Protein AF-A0A8J4Y2T7-F1 (afdb_monomer_lite)

pLDDT: mean 73.1, std 23.31, range [31.48, 98.38]

Sequence (147 aa):
MAGALGRVCGNPSTLILRTAFRNFSVTTARHQENAAAAAATGIDGKKFPLILDEKFDDCSSVVVPREAWIETLDTSAASPQVGLMHLHPQVFGAFPRLDIIHDNVVWQRKMCMVNTAHTKSRAEVRGGGRKPWPQKGMGRSRHGSIR

Radius of gyration: 35.75 Å; chains: 1; bounding box: 67×45×102 Å

Foldseek 3Di:
DDDDDDDDDDDPDDDDDDDDPDDPPPDDDPPDDDDDPPPPPDDPPPQDADEDDDDDPPDDPVFFFDKDFDADPDPPPPDRGRHMYTHDCCPVVPDDDPVVVVVVVVVVVVVPDDDPDDDDDPVNDPDFCDAPDDQDDPPDDGDSTPD

Structure (mmCIF, N/CA/C/O backbone):
data_AF-A0A8J4Y2T7-F1
#
_entry.id   AF-A0A8J4Y2T7-F1
#
loop_
_atom_site.group_PDB
_atom_site.id
_atom_site.type_symbol
_atom_site.label_atom_id
_atom_site.label_alt_id
_atom_site.label_comp_id
_atom_site.label_asym_id
_atom_site.label_entity_id
_atom_site.label_seq_id
_atom_site.pdbx_PDB_ins_code
_atom_site.Cartn_x
_atom_site.Cartn_y
_atom_site.Cartn_z
_atom_site.occupancy
_atom_site.B_iso_or_equiv
_atom_site.auth_seq_id
_atom_site.auth_comp_id
_atom_site.auth_asym_id
_atom_site.auth_atom_id
_atom_site.pdbx_PDB_model_num
ATOM 1 N N . MET A 1 1 ? -11.911 12.773 -52.446 1.00 40.25 1 MET A N 1
ATOM 2 C CA . MET A 1 1 ? -11.035 11.696 -51.940 1.00 40.25 1 MET A CA 1
ATOM 3 C C . MET A 1 1 ? -10.309 12.197 -50.704 1.00 40.25 1 MET A C 1
ATOM 5 O O . MET A 1 1 ? -9.948 13.365 -50.672 1.00 40.25 1 MET A O 1
ATOM 9 N N . ALA A 1 2 ? -10.195 11.333 -49.693 1.00 42.94 2 ALA A N 1
ATOM 10 C CA . ALA A 1 2 ? -9.488 11.528 -48.423 1.00 42.94 2 ALA A CA 1
ATOM 11 C C . ALA A 1 2 ? -8.032 12.023 -48.618 1.00 42.94 2 ALA A C 1
ATOM 13 O O . ALA A 1 2 ? -7.467 11.818 -49.682 1.00 42.94 2 ALA A O 1
ATOM 14 N N . GLY A 1 3 ? -7.348 12.648 -47.661 1.00 36.84 3 GLY A N 1
ATOM 15 C CA . GLY A 1 3 ? -7.605 12.744 -46.233 1.00 36.84 3 GLY A CA 1
ATOM 16 C C . GLY A 1 3 ? -6.684 13.768 -45.559 1.00 36.84 3 GLY A C 1
ATOM 17 O O . GLY A 1 3 ? -5.682 14.213 -46.112 1.00 36.84 3 GLY A O 1
ATOM 18 N N . ALA A 1 4 ? -7.103 14.148 -44.356 1.00 45.56 4 ALA A N 1
ATOM 19 C CA . ALA A 1 4 ? -6.458 15.070 -43.437 1.00 45.56 4 ALA A CA 1
ATOM 20 C C . ALA A 1 4 ? -5.195 14.478 -42.797 1.00 45.56 4 ALA A C 1
ATOM 22 O O . ALA A 1 4 ? -5.159 13.274 -42.587 1.00 45.56 4 ALA A O 1
ATOM 23 N N . LEU A 1 5 ? -4.252 15.333 -42.378 1.00 45.97 5 LEU A N 1
ATOM 24 C CA . LEU A 1 5 ? -3.536 15.250 -41.095 1.00 45.97 5 LEU A CA 1
ATOM 25 C C . LEU A 1 5 ? -2.706 16.531 -40.887 1.00 45.97 5 LEU A C 1
ATOM 27 O O . LEU A 1 5 ? -1.705 16.764 -41.552 1.00 45.97 5 LEU A O 1
ATOM 31 N N . GLY A 1 6 ? -3.127 17.349 -39.927 1.00 41.66 6 GLY A N 1
ATOM 32 C CA . GLY A 1 6 ? -2.393 18.519 -39.451 1.00 41.66 6 GLY A CA 1
ATOM 33 C C . GLY A 1 6 ? -2.921 18.921 -38.081 1.00 41.66 6 GLY A C 1
ATOM 34 O O . GLY A 1 6 ? -3.595 19.937 -37.948 1.00 41.66 6 GLY A O 1
ATOM 35 N N . ARG A 1 7 ? -2.708 18.076 -37.062 1.00 45.97 7 ARG A N 1
ATOM 36 C CA . ARG A 1 7 ? -3.032 18.431 -35.673 1.00 45.97 7 ARG A CA 1
ATOM 37 C C . ARG A 1 7 ? -1.844 19.146 -35.047 1.00 45.97 7 ARG A C 1
ATOM 39 O O . ARG A 1 7 ? -0.855 18.531 -34.669 1.00 45.97 7 ARG A O 1
ATOM 46 N N . VAL A 1 8 ? -2.004 20.459 -34.960 1.00 52.53 8 VAL A N 1
ATOM 47 C CA . VAL A 1 8 ? -1.272 21.365 -34.082 1.00 52.53 8 VAL A CA 1
ATOM 48 C C . VAL A 1 8 ? -1.491 20.931 -32.633 1.00 52.53 8 VAL A C 1
ATOM 50 O O . VAL A 1 8 ? -2.621 20.693 -32.204 1.00 52.53 8 VAL A O 1
ATOM 53 N N . CYS A 1 9 ? -0.397 20.824 -31.887 1.00 42.62 9 CYS A N 1
ATOM 54 C CA . CYS A 1 9 ? -0.381 20.601 -30.450 1.00 42.62 9 CYS A CA 1
ATOM 55 C C . CYS A 1 9 ? -0.960 21.837 -29.741 1.00 42.62 9 CYS A C 1
ATOM 57 O O . CYS A 1 9 ? -0.243 22.794 -29.466 1.00 42.62 9 CYS A O 1
ATOM 59 N N . GLY A 1 10 ? -2.265 21.836 -29.478 1.00 39.28 10 GLY A N 1
ATOM 60 C CA . GLY A 1 10 ? -2.911 22.790 -28.582 1.00 39.28 10 GLY A CA 1
ATOM 61 C C . GLY A 1 10 ? -2.926 22.218 -27.172 1.00 39.28 10 GLY A C 1
ATOM 62 O O . GLY A 1 10 ? -3.538 21.182 -26.937 1.00 39.28 10 GLY A O 1
ATOM 63 N N . ASN A 1 11 ? -2.238 22.877 -26.248 1.00 55.72 11 ASN A N 1
ATOM 64 C CA . ASN A 1 11 ? -2.332 22.621 -24.818 1.00 55.72 11 ASN A CA 1
ATOM 65 C C . ASN A 1 11 ? -3.605 23.316 -24.295 1.00 55.72 11 ASN A C 1
ATOM 67 O O . ASN A 1 11 ? -3.631 24.546 -24.301 1.00 55.72 11 ASN A O 1
ATOM 71 N N . PRO A 1 12 ? -4.662 22.611 -23.848 1.00 45.94 12 PRO A N 1
ATOM 72 C CA . PRO A 1 12 ? -5.821 23.248 -23.238 1.00 45.94 12 PRO A CA 1
ATOM 73 C C . PRO A 1 12 ? -5.573 23.406 -21.734 1.00 45.94 12 PRO A C 1
ATOM 75 O O . PRO A 1 12 ? -6.330 22.925 -20.897 1.00 45.94 12 PRO A O 1
ATOM 78 N N . SER A 1 13 ? -4.473 24.065 -21.385 1.00 51.19 13 SER A N 1
ATOM 79 C CA . SER A 1 13 ? -4.301 24.620 -20.050 1.00 51.19 13 SER A CA 1
ATOM 80 C C . SER A 1 13 ? -4.924 26.011 -20.077 1.00 51.19 13 SER A C 1
ATOM 82 O O . SER A 1 13 ? -4.542 26.813 -20.920 1.00 51.19 13 SER A O 1
ATOM 84 N N . THR A 1 14 ? -5.844 26.286 -19.148 1.00 53.53 14 THR A N 1
ATOM 85 C CA . THR A 1 14 ? -6.566 27.558 -18.905 1.00 53.53 14 THR A CA 1
ATOM 86 C C . THR A 1 14 ? -7.945 27.725 -19.560 1.00 53.53 14 THR A C 1
ATOM 88 O O . THR A 1 14 ? -8.155 28.561 -20.427 1.00 53.53 14 THR A O 1
ATOM 91 N N . LEU A 1 15 ? -8.949 27.022 -19.022 1.00 44.38 15 LEU A N 1
ATOM 92 C CA . LEU A 1 15 ? -10.317 27.551 -18.932 1.00 44.38 15 LEU A CA 1
ATOM 93 C C . LEU A 1 15 ? -10.879 27.317 -17.521 1.00 44.38 15 LEU A C 1
ATOM 95 O O . LEU A 1 15 ? -11.413 26.266 -17.195 1.00 44.38 15 LEU A O 1
ATOM 99 N N . ILE A 1 16 ? -10.657 28.321 -16.671 1.00 50.31 16 ILE A N 1
ATOM 100 C CA . ILE A 1 16 ? -11.648 28.974 -15.802 1.00 50.31 16 ILE A CA 1
ATOM 101 C C . ILE A 1 16 ? -12.868 28.097 -15.450 1.00 50.31 16 ILE A C 1
ATOM 103 O O . ILE A 1 16 ? -13.873 28.111 -16.157 1.00 50.31 16 ILE A O 1
ATOM 107 N N . LEU A 1 17 ? -12.831 27.436 -14.289 1.00 40.66 17 LEU A N 1
ATOM 108 C CA . LEU A 1 17 ? -14.050 27.017 -13.594 1.00 40.66 17 LEU A CA 1
ATOM 109 C C . LEU A 1 17 ? -14.404 28.066 -12.541 1.00 40.66 17 LEU A C 1
ATOM 111 O O . LEU A 1 17 ? -13.870 28.114 -11.435 1.00 40.66 17 LEU A O 1
ATOM 115 N N . ARG A 1 18 ? -15.314 28.945 -12.957 1.00 41.62 18 ARG A N 1
ATOM 116 C CA . ARG A 1 18 ? -16.107 29.826 -12.106 1.00 41.62 18 ARG A CA 1
ATOM 117 C C . ARG A 1 18 ? -17.024 28.984 -11.211 1.00 41.62 18 ARG A C 1
ATOM 119 O O . ARG A 1 18 ? -17.809 28.189 -11.708 1.00 41.62 18 ARG A O 1
ATOM 126 N N . THR A 1 19 ? -16.921 29.225 -9.907 1.00 47.56 19 THR A N 1
ATOM 127 C CA . THR A 1 19 ? -18.018 29.307 -8.924 1.00 47.56 19 THR A CA 1
ATOM 128 C C . THR A 1 19 ? -19.245 28.406 -9.124 1.00 47.56 19 THR A C 1
ATOM 130 O O . THR A 1 19 ? -20.147 28.739 -9.889 1.00 47.56 19 THR A O 1
ATOM 133 N N . ALA A 1 20 ? -19.365 27.386 -8.273 1.00 46.47 20 ALA A N 1
ATOM 134 C CA . ALA A 1 20 ? -20.649 26.822 -7.853 1.00 46.47 20 ALA A CA 1
ATOM 135 C C . ALA A 1 20 ? -20.588 26.340 -6.389 1.00 46.47 20 ALA A C 1
ATOM 137 O O . ALA A 1 20 ? -20.998 25.237 -6.064 1.00 46.47 20 ALA A O 1
ATOM 138 N N . PHE A 1 21 ? -20.064 27.175 -5.488 1.00 42.00 21 PHE A N 1
ATOM 139 C CA . PHE A 1 21 ? -20.403 27.084 -4.066 1.00 42.00 21 PHE A CA 1
ATOM 140 C C . PHE A 1 21 ? -21.411 28.189 -3.778 1.00 42.00 21 PHE A C 1
ATOM 142 O O . PHE A 1 21 ? -21.062 29.318 -3.437 1.00 42.00 21 PHE A O 1
ATOM 149 N N . ARG A 1 22 ? -22.684 27.874 -3.998 1.00 44.59 22 ARG A N 1
ATOM 150 C CA . ARG A 1 22 ? -23.793 28.637 -3.441 1.00 44.59 22 ARG A CA 1
ATOM 151 C C . ARG A 1 22 ? -24.719 27.663 -2.736 1.00 44.59 22 ARG A C 1
ATOM 153 O O . ARG A 1 22 ? -25.282 26.775 -3.364 1.00 44.59 22 ARG A O 1
ATOM 160 N N . ASN A 1 23 ? -24.867 27.945 -1.443 1.00 41.50 23 ASN A N 1
ATOM 161 C CA . ASN A 1 23 ? -25.976 27.587 -0.566 1.00 41.50 23 ASN A CA 1
ATOM 162 C C . ASN A 1 23 ? -25.799 26.301 0.252 1.00 41.50 23 ASN A C 1
ATOM 164 O O . ASN A 1 23 ? -26.600 25.380 0.158 1.00 41.50 23 ASN A O 1
ATOM 168 N N . PHE A 1 24 ? -24.815 26.303 1.157 1.00 36.25 24 PHE A N 1
ATOM 169 C CA . PHE A 1 24 ? -25.016 25.683 2.469 1.00 36.25 24 PHE A CA 1
ATOM 170 C C . PHE A 1 24 ? -25.315 26.808 3.466 1.00 36.25 24 PHE A C 1
ATOM 172 O O . PHE A 1 24 ? -24.423 27.383 4.087 1.00 36.25 24 PHE A O 1
ATOM 179 N N . SER A 1 25 ? -26.582 27.217 3.519 1.00 39.28 25 SER A N 1
ATOM 180 C CA . SER A 1 25 ? -27.081 28.101 4.567 1.00 39.28 25 SER A CA 1
ATOM 181 C C . SER A 1 25 ? -27.204 27.284 5.850 1.00 39.28 25 SER A C 1
ATOM 183 O O . SER A 1 25 ? -28.211 26.609 6.065 1.00 39.28 25 SER A O 1
ATOM 185 N N . VAL A 1 26 ? -26.179 27.338 6.701 1.00 37.16 26 VAL A N 1
ATOM 186 C CA . VAL A 1 26 ? -26.334 26.983 8.115 1.00 37.16 26 VAL A CA 1
ATOM 187 C C . VAL A 1 26 ? -27.205 28.067 8.729 1.00 37.16 26 VAL A C 1
ATOM 189 O O . VAL A 1 26 ? -26.738 29.159 9.047 1.00 37.16 26 VAL A O 1
ATOM 192 N N . THR A 1 27 ? -28.492 27.769 8.849 1.00 39.28 27 THR A N 1
ATOM 193 C CA . THR A 1 27 ? -29.422 28.575 9.631 1.00 39.28 27 THR A CA 1
ATOM 194 C C . THR A 1 27 ? -29.993 27.686 10.720 1.00 39.28 27 THR A C 1
ATOM 196 O O . THR A 1 27 ? -30.752 26.769 10.440 1.00 39.28 27 THR A O 1
ATOM 199 N N . THR A 1 28 ? -29.607 28.032 11.948 1.00 39.97 28 THR A N 1
ATOM 200 C CA . THR A 1 28 ? -30.393 27.905 13.179 1.00 39.97 28 THR A CA 1
ATOM 201 C C . THR A 1 28 ? -30.699 26.497 13.689 1.00 39.97 28 THR A C 1
ATOM 203 O O . THR A 1 28 ? -31.669 25.871 13.291 1.00 39.97 28 THR A O 1
ATOM 206 N N . ALA A 1 29 ? -30.020 26.130 14.774 1.00 33.69 29 ALA A N 1
ATOM 207 C CA . ALA A 1 29 ? -30.672 26.209 16.078 1.00 33.69 29 ALA A CA 1
ATOM 208 C C . ALA A 1 29 ? -29.618 26.445 17.161 1.00 33.69 29 ALA A C 1
ATOM 210 O O . ALA A 1 29 ? -28.841 25.567 17.523 1.00 33.69 29 ALA A O 1
ATOM 211 N N . ARG A 1 30 ? -29.628 27.664 17.707 1.00 39.09 30 ARG A N 1
ATOM 212 C CA . ARG A 1 30 ? -29.318 27.849 19.119 1.00 39.09 30 ARG A CA 1
ATOM 213 C C . ARG A 1 30 ? -30.308 26.972 19.881 1.00 39.09 30 ARG A C 1
ATOM 215 O O . ARG A 1 30 ? -31.477 27.337 19.956 1.00 39.09 30 ARG A O 1
ATOM 222 N N . HIS A 1 31 ? -29.859 25.852 20.429 1.00 31.48 31 HIS A N 1
ATOM 223 C CA . HIS A 1 31 ? -30.450 25.381 21.670 1.00 31.48 31 HIS A CA 1
ATOM 224 C C . HIS A 1 31 ? -29.602 25.933 22.804 1.00 31.48 31 HIS A C 1
ATOM 226 O O . HIS A 1 31 ? -28.382 25.790 22.833 1.00 31.48 31 HIS A O 1
ATOM 232 N N . GLN A 1 32 ? -30.301 26.697 23.634 1.00 39.06 32 GLN A N 1
ATOM 233 C CA . GLN A 1 32 ? -29.814 27.457 24.764 1.00 39.06 32 GLN A CA 1
ATOM 234 C C . GLN A 1 32 ? -28.862 26.660 25.652 1.00 39.06 32 GLN A C 1
ATOM 236 O O . GLN A 1 32 ? -29.101 25.499 25.979 1.00 39.06 32 GLN A O 1
ATOM 241 N N . GLU A 1 33 ? -27.813 27.366 26.069 1.00 40.72 33 GLU A N 1
ATOM 242 C CA . GLU A 1 33 ? -27.384 27.469 27.460 1.00 40.72 33 GLU A CA 1
ATOM 243 C C . GLU A 1 33 ? -28.335 26.759 28.430 1.00 40.72 33 GLU A C 1
ATOM 245 O O . GLU A 1 33 ? -29.364 27.302 28.816 1.00 40.72 33 GLU A O 1
ATOM 250 N N . ASN A 1 34 ? -27.954 25.561 28.858 1.00 39.75 34 ASN A N 1
ATOM 251 C CA . ASN A 1 34 ? -28.237 25.136 30.214 1.00 39.75 34 ASN A CA 1
ATOM 252 C C . ASN A 1 34 ? -26.899 24.847 30.874 1.00 39.75 34 ASN A C 1
ATOM 254 O O . ASN A 1 34 ? -26.246 23.829 30.650 1.00 39.75 34 ASN A O 1
ATOM 258 N N . ALA A 1 35 ? -26.494 25.839 31.658 1.00 36.59 35 ALA A N 1
ATOM 259 C CA . ALA A 1 35 ? -25.538 25.728 32.729 1.00 36.59 35 ALA A CA 1
ATOM 260 C C . ALA A 1 35 ? -25.751 24.428 33.516 1.00 36.59 35 ALA A C 1
ATOM 262 O O . ALA A 1 35 ? -26.768 24.261 34.178 1.00 36.59 35 ALA A O 1
ATOM 263 N N . ALA A 1 36 ? -24.768 23.537 33.446 1.00 33.44 36 ALA A N 1
ATOM 264 C CA . ALA A 1 36 ? -24.285 22.744 34.569 1.00 33.44 36 ALA A CA 1
ATOM 265 C C . ALA A 1 36 ? -23.057 21.954 34.106 1.00 33.44 36 ALA A C 1
ATOM 267 O O . ALA A 1 36 ? -23.041 20.727 34.098 1.00 33.44 36 ALA A O 1
ATOM 268 N N . AL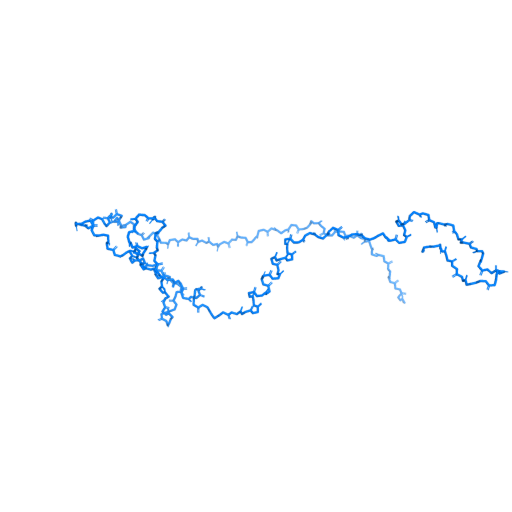A A 1 37 ? -21.961 22.666 33.834 1.00 32.81 37 ALA A N 1
ATOM 269 C CA . ALA A 1 37 ? -20.653 22.161 34.239 1.00 32.81 37 ALA A CA 1
ATOM 270 C C . ALA A 1 37 ? -20.597 22.185 35.780 1.00 32.81 37 ALA A C 1
ATOM 272 O O . ALA A 1 37 ? -19.822 22.913 36.392 1.00 32.81 37 ALA A O 1
ATOM 273 N N . ALA A 1 38 ? -21.508 21.453 36.421 1.00 33.34 38 ALA A N 1
ATOM 274 C CA . ALA A 1 38 ? -21.388 21.114 37.814 1.00 33.34 38 ALA A CA 1
ATOM 275 C C . ALA A 1 38 ? -20.360 19.994 37.829 1.00 33.34 38 ALA A C 1
ATOM 277 O O . ALA A 1 38 ? -20.622 18.886 37.361 1.00 33.34 38 ALA A O 1
ATOM 278 N N . ALA A 1 39 ? -19.162 20.320 38.307 1.00 37.03 39 ALA A N 1
ATOM 279 C CA . ALA A 1 39 ? -18.233 19.320 38.780 1.00 37.03 39 ALA A CA 1
ATOM 280 C C . ALA A 1 39 ? -19.039 18.275 39.558 1.00 37.03 39 ALA A C 1
ATOM 282 O O . ALA A 1 39 ? -19.666 18.601 40.568 1.00 37.03 39 ALA A O 1
ATOM 283 N N . ALA A 1 40 ? -19.045 17.030 39.086 1.00 38.81 40 ALA A N 1
ATOM 284 C CA . ALA A 1 40 ? -19.553 15.907 39.855 1.00 38.81 40 ALA A CA 1
ATOM 285 C C . ALA A 1 40 ? -18.572 15.600 41.002 1.00 38.81 40 ALA A C 1
ATOM 287 O O . ALA A 1 40 ? -18.088 14.485 41.160 1.00 38.81 40 ALA A O 1
ATOM 288 N N . THR A 1 41 ? -18.251 16.605 41.819 1.00 38.84 41 THR A N 1
ATOM 289 C CA . THR A 1 41 ? -17.896 16.416 43.217 1.00 38.84 41 THR A CA 1
ATOM 290 C C . THR A 1 41 ? -19.198 16.128 43.944 1.00 38.84 41 THR A C 1
ATOM 292 O O . THR A 1 41 ? -19.802 16.994 44.575 1.00 38.84 41 THR A O 1
ATOM 295 N N . GLY A 1 42 ? -19.659 14.890 43.783 1.00 32.78 42 GLY A N 1
ATOM 296 C CA . GLY A 1 42 ? -20.572 14.287 44.727 1.00 32.78 42 GLY A CA 1
ATOM 297 C C . GLY A 1 42 ? -19.873 14.186 46.074 1.00 32.78 42 GLY A C 1
ATOM 298 O O . GLY A 1 42 ? -18.761 13.666 46.177 1.00 32.78 42 GLY A O 1
ATOM 299 N N . ILE A 1 43 ? -20.539 14.766 47.062 1.00 43.00 43 ILE A N 1
ATOM 300 C CA . ILE A 1 43 ? -20.426 14.544 48.502 1.00 43.00 43 ILE A CA 1
ATOM 301 C C . ILE A 1 43 ? -19.797 13.153 48.764 1.00 43.00 43 ILE A C 1
ATOM 303 O O . ILE A 1 43 ? -20.326 12.147 48.298 1.00 43.00 43 ILE A O 1
ATOM 307 N N . ASP A 1 44 ? -18.640 13.129 49.438 1.00 42.50 44 ASP A N 1
ATOM 308 C CA . ASP A 1 44 ? -17.843 11.952 49.862 1.00 42.50 44 ASP A CA 1
ATOM 309 C C . ASP A 1 44 ? -16.697 11.446 48.963 1.00 42.50 44 ASP A C 1
ATOM 311 O O . ASP A 1 44 ? -16.172 10.357 49.199 1.00 42.50 44 ASP A O 1
ATOM 315 N N . GLY A 1 45 ? -16.237 12.200 47.958 1.00 49.31 45 GLY A N 1
ATOM 316 C CA . GLY A 1 45 ? -15.015 11.833 47.212 1.00 49.31 45 GLY A CA 1
ATOM 317 C C . GLY A 1 45 ? -15.126 10.516 46.425 1.00 49.31 45 GLY A C 1
ATOM 318 O O . GLY A 1 45 ? -14.139 10.021 45.880 1.00 49.31 45 GLY A O 1
ATOM 319 N N . LYS A 1 46 ? -16.334 9.954 46.330 1.00 43.41 46 LYS A N 1
ATOM 320 C CA . LYS A 1 46 ? -16.655 8.819 45.472 1.00 43.41 46 LYS A CA 1
ATOM 321 C C . LYS A 1 46 ? -16.928 9.354 44.073 1.00 43.41 46 LYS A C 1
ATOM 323 O O . LYS A 1 46 ? -17.991 9.902 43.798 1.00 43.41 46 LYS A O 1
ATOM 328 N N . LYS A 1 47 ? -15.940 9.206 43.190 1.00 57.50 47 LYS A N 1
ATOM 329 C CA . LYS A 1 47 ? -16.084 9.472 41.757 1.00 57.50 47 LYS A CA 1
ATOM 330 C C . LYS A 1 47 ? -17.090 8.454 41.211 1.00 57.50 47 LYS A C 1
ATOM 332 O O . LYS A 1 47 ? -16.766 7.274 41.101 1.00 57.50 47 LYS A O 1
ATOM 337 N N . PHE A 1 48 ? -18.329 8.881 40.964 1.00 53.12 48 PHE A N 1
ATOM 338 C CA . PHE A 1 48 ? -19.309 8.041 40.274 1.00 53.12 48 PHE A CA 1
ATOM 339 C C . PHE A 1 48 ? -18.719 7.598 38.929 1.00 53.12 48 PHE A C 1
ATOM 341 O O . PHE A 1 48 ? -17.973 8.383 38.328 1.00 53.12 48 PHE A O 1
ATOM 348 N N . PRO A 1 49 ? -19.008 6.370 38.459 1.00 66.81 49 PRO A N 1
ATOM 349 C CA . PRO A 1 49 ? -18.517 5.934 37.163 1.00 66.81 49 PRO A CA 1
ATOM 350 C C . PRO A 1 49 ? -18.978 6.940 36.110 1.00 66.81 49 PRO A C 1
ATOM 352 O O . PRO A 1 49 ? -20.164 7.263 36.030 1.00 66.81 49 PRO A O 1
ATOM 355 N N . LEU A 1 50 ? -18.028 7.490 35.355 1.00 74.75 50 LEU A N 1
ATOM 356 C CA . LEU A 1 50 ? -18.331 8.467 34.313 1.00 74.75 50 LEU A CA 1
ATOM 357 C C . LEU A 1 50 ? -19.069 7.736 33.190 1.00 74.75 50 LEU A C 1
ATOM 359 O O . LEU A 1 50 ? -18.435 7.015 32.427 1.00 74.75 50 LEU A O 1
ATOM 363 N N . ILE A 1 51 ? -20.392 7.881 33.125 1.00 77.56 51 ILE A N 1
ATOM 364 C CA . ILE A 1 51 ? -21.201 7.391 32.007 1.00 77.56 51 ILE A CA 1
ATOM 365 C C . ILE A 1 51 ? -21.354 8.554 31.034 1.00 77.56 51 ILE A C 1
ATOM 367 O O . ILE A 1 51 ? -22.022 9.544 31.339 1.00 77.56 51 ILE A O 1
ATOM 371 N N . LEU A 1 52 ? -20.646 8.474 29.909 1.00 76.00 52 LEU A N 1
ATOM 372 C CA . LEU A 1 52 ? -20.730 9.478 28.853 1.00 76.00 52 LEU A CA 1
ATOM 373 C C . LEU A 1 52 ? -21.725 9.006 27.791 1.00 76.00 52 LEU A C 1
ATOM 375 O O . LEU A 1 52 ? -21.410 8.160 26.949 1.00 76.00 52 LEU A O 1
ATOM 379 N N . ASP A 1 53 ? -22.921 9.587 27.850 1.00 68.56 53 ASP A N 1
ATOM 380 C CA . ASP A 1 53 ? -23.978 9.402 26.861 1.00 68.56 53 ASP A CA 1
ATOM 381 C C . ASP A 1 53 ? -23.754 10.365 25.689 1.00 68.56 53 ASP A C 1
ATOM 383 O O . ASP A 1 53 ? -24.229 11.506 25.692 1.00 68.56 53 ASP A O 1
ATOM 387 N N . GLU A 1 54 ? -23.011 9.926 24.672 1.00 70.62 54 GLU A N 1
ATOM 388 C CA . GLU A 1 54 ? -22.950 10.669 23.413 1.00 70.62 54 GLU A CA 1
ATOM 389 C C . GLU A 1 54 ? -24.278 10.518 22.657 1.00 70.62 54 GLU A C 1
ATOM 391 O O . GLU A 1 54 ? -24.715 9.419 22.307 1.00 70.62 54 GLU A O 1
ATOM 396 N N . LYS A 1 55 ? -24.951 11.648 22.415 1.00 69.44 55 LYS A N 1
ATOM 397 C CA . LYS A 1 55 ? -26.180 11.691 21.619 1.00 69.44 55 LYS A CA 1
ATOM 398 C C . LYS A 1 55 ? -25.812 11.666 20.140 1.00 69.44 55 LYS A C 1
ATOM 400 O O . LYS A 1 55 ? -25.336 12.662 19.604 1.00 69.44 55 LYS A O 1
ATOM 405 N N . PHE A 1 56 ? -26.030 10.529 19.491 1.00 73.06 56 PHE A N 1
ATOM 406 C CA . PHE A 1 56 ? -25.833 10.380 18.054 1.00 73.06 56 PHE A CA 1
ATOM 407 C C . PHE A 1 56 ? -27.163 10.574 17.322 1.00 73.06 56 PHE A C 1
ATOM 409 O O . PHE A 1 56 ? -28.019 9.690 17.348 1.00 73.06 56 PHE A O 1
ATOM 416 N N . ASP A 1 57 ? -27.324 11.714 16.652 1.00 72.75 57 ASP A N 1
ATOM 417 C CA . ASP A 1 57 ? -28.558 12.052 15.927 1.00 72.75 57 ASP A CA 1
ATOM 418 C C . ASP A 1 57 ? -28.802 11.138 14.701 1.00 72.75 57 ASP A C 1
ATOM 420 O O . ASP A 1 57 ? -29.941 10.957 14.272 1.00 72.75 57 ASP A O 1
ATOM 424 N N . ASP A 1 58 ? -27.747 10.496 14.183 1.00 71.31 58 ASP A N 1
ATOM 425 C CA . ASP A 1 58 ? -27.772 9.665 12.965 1.00 71.31 58 ASP A CA 1
ATOM 426 C C . ASP A 1 58 ? -28.016 8.165 13.228 1.00 71.31 58 ASP A C 1
ATOM 428 O O . ASP A 1 58 ? -28.098 7.347 12.301 1.00 71.31 58 ASP A O 1
ATOM 432 N N . CYS A 1 59 ? -28.111 7.758 14.495 1.00 60.94 59 CYS A N 1
ATOM 433 C CA . CYS A 1 59 ? -28.295 6.357 14.848 1.00 60.94 59 CYS A CA 1
ATOM 434 C 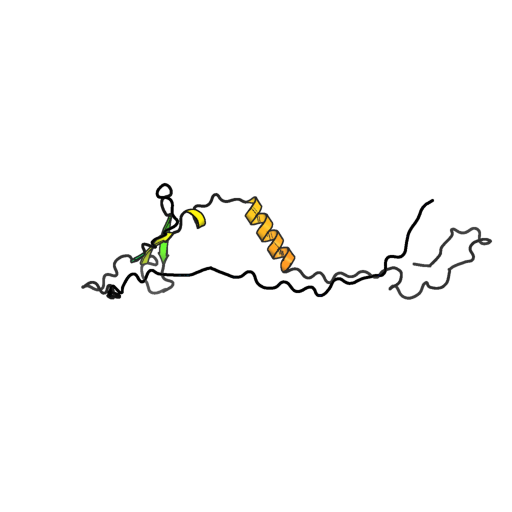C . CYS A 1 59 ? -29.758 5.939 14.690 1.00 60.94 59 CYS A C 1
ATOM 436 O O . CYS A 1 59 ? -30.632 6.329 15.460 1.00 60.94 59 CYS A O 1
ATOM 438 N N . SER A 1 60 ? -30.023 5.077 13.705 1.00 68.19 60 SER A N 1
ATOM 439 C CA . SER A 1 60 ? -31.294 4.356 13.619 1.00 68.19 60 SER A CA 1
ATOM 440 C C . SER A 1 60 ? -31.546 3.599 14.926 1.00 68.19 60 SER A C 1
ATOM 442 O O . SER A 1 60 ? -30.698 2.823 15.363 1.00 68.19 60 SER A O 1
ATOM 444 N N . SER A 1 61 ? -32.737 3.771 15.506 1.00 66.56 61 SER A N 1
ATOM 445 C CA . SER A 1 61 ? -33.182 3.137 16.760 1.00 66.56 61 SER A CA 1
ATOM 446 C C . SER A 1 61 ? -33.138 1.602 16.763 1.00 66.56 61 SER A C 1
ATOM 448 O O . SER A 1 61 ? -33.316 0.979 17.805 1.00 66.56 61 SER A O 1
ATOM 450 N N . VAL A 1 62 ? -32.901 0.986 15.604 1.00 76.50 62 VAL A N 1
ATOM 451 C CA . VAL A 1 62 ? -32.739 -0.461 15.432 1.00 76.50 62 VAL A CA 1
ATOM 452 C C . VAL A 1 62 ? -31.353 -0.938 15.881 1.00 76.50 62 VAL A C 1
ATOM 454 O O . VAL A 1 62 ? -31.203 -2.095 16.271 1.00 76.50 62 VAL A O 1
ATOM 457 N N . VAL A 1 63 ? -30.331 -0.076 15.831 1.00 76.69 63 VAL A N 1
ATOM 458 C CA . VAL A 1 63 ? -28.952 -0.462 16.150 1.00 76.69 63 VAL A CA 1
ATOM 459 C C . VAL A 1 63 ? -28.544 0.113 17.500 1.00 76.69 63 VAL A C 1
ATOM 461 O O . VAL A 1 63 ? -28.392 1.321 17.657 1.00 76.69 63 VAL A O 1
ATOM 464 N N . VAL A 1 64 ? -28.343 -0.776 18.473 1.00 80.69 64 VAL A N 1
ATOM 465 C CA . VAL A 1 64 ? -27.914 -0.407 19.827 1.00 80.69 64 VAL A CA 1
ATOM 466 C C . VAL A 1 64 ? -26.445 0.047 19.795 1.00 80.69 64 VAL A C 1
ATOM 468 O O . VAL A 1 64 ? -25.622 -0.648 19.182 1.00 80.69 64 VAL A O 1
ATOM 471 N N . PRO A 1 65 ? -26.093 1.188 20.422 1.00 84.38 65 PRO A N 1
ATOM 472 C CA . PRO A 1 65 ? -24.708 1.633 20.524 1.00 84.38 65 PRO A CA 1
ATOM 473 C C . PRO A 1 65 ? -23.856 0.599 21.266 1.00 84.38 65 PRO A C 1
ATOM 475 O O . PRO A 1 65 ? -24.344 -0.163 22.102 1.00 84.38 65 PRO A O 1
ATOM 478 N N . ARG A 1 66 ? -22.566 0.545 20.935 1.00 87.62 66 ARG A N 1
ATOM 479 C CA . ARG A 1 66 ? -21.613 -0.329 21.638 1.00 87.62 66 ARG A CA 1
ATOM 480 C C . ARG A 1 66 ? -21.110 0.375 22.891 1.00 87.62 66 ARG A C 1
ATOM 482 O O . ARG A 1 66 ? -21.111 1.594 22.934 1.00 87.62 66 ARG A O 1
ATOM 489 N N . GLU A 1 67 ? -20.673 -0.371 23.892 1.00 90.75 67 GLU A N 1
ATOM 490 C CA . GLU A 1 67 ? -20.150 0.191 25.140 1.00 90.75 67 GLU A CA 1
ATOM 491 C C . GLU A 1 67 ? -18.664 -0.135 25.275 1.00 90.75 67 GLU A C 1
ATOM 493 O O . GLU A 1 67 ? -18.231 -1.232 24.910 1.00 90.75 67 GLU A O 1
ATOM 498 N N . ALA A 1 68 ? -17.883 0.813 25.785 1.00 91.56 68 ALA A N 1
ATOM 499 C CA . ALA A 1 68 ? -16.468 0.626 26.077 1.00 91.56 68 ALA A CA 1
ATOM 500 C C . ALA A 1 68 ? -16.095 1.244 27.426 1.00 91.56 68 ALA A C 1
ATOM 502 O O . ALA A 1 68 ? -16.627 2.281 27.818 1.00 91.56 68 ALA A O 1
ATOM 503 N N . TRP A 1 69 ? -15.157 0.611 28.128 1.00 91.50 69 TRP A N 1
ATOM 504 C CA . TRP A 1 69 ? -14.615 1.136 29.378 1.00 91.50 69 TRP A CA 1
ATOM 505 C C . TRP A 1 69 ? -13.722 2.351 29.113 1.00 91.50 69 TRP A C 1
ATOM 507 O O . TRP A 1 69 ? -12.888 2.338 28.209 1.00 91.50 69 TRP A O 1
ATOM 517 N N . ILE A 1 70 ? -13.886 3.391 29.927 1.00 88.62 70 ILE A N 1
ATOM 518 C CA . ILE A 1 70 ? -12.980 4.536 29.999 1.00 88.62 70 ILE A CA 1
ATOM 519 C C . ILE A 1 70 ? -11.948 4.226 31.071 1.00 88.62 70 ILE A C 1
ATOM 521 O O . ILE A 1 70 ? -12.300 3.996 32.232 1.00 88.62 70 ILE A O 1
ATOM 525 N N . GLU A 1 71 ? -10.680 4.273 30.690 1.00 86.12 71 GLU A N 1
ATOM 526 C CA . GLU A 1 71 ? -9.564 4.022 31.591 1.00 86.12 71 GLU A CA 1
ATOM 527 C C . GLU A 1 71 ? -8.711 5.276 31.809 1.00 86.12 71 GLU A C 1
ATOM 529 O O . GLU A 1 71 ? -8.697 6.196 30.988 1.00 86.12 71 GLU A O 1
ATOM 534 N N . THR A 1 72 ? -7.986 5.310 32.926 1.00 83.25 72 THR A N 1
ATOM 535 C CA . THR A 1 72 ? -6.959 6.322 33.210 1.00 83.25 72 THR A CA 1
ATOM 536 C C . THR A 1 72 ? -5.560 5.740 33.108 1.00 83.25 72 THR A C 1
ATOM 538 O O . THR A 1 72 ? -5.315 4.623 33.552 1.00 83.25 72 THR A O 1
ATOM 541 N N . LEU A 1 73 ? -4.620 6.536 32.593 1.00 84.38 73 LEU A N 1
ATOM 542 C CA . LEU A 1 73 ? -3.197 6.181 32.507 1.00 84.38 73 LEU A CA 1
ATOM 543 C C . LEU A 1 73 ? -2.427 6.400 33.827 1.00 84.38 73 LEU A C 1
ATOM 545 O O . LEU A 1 73 ? -1.209 6.230 33.859 1.00 84.38 73 LEU A O 1
ATOM 549 N N . ASP A 1 74 ? -3.107 6.795 34.905 1.00 82.56 74 ASP A N 1
ATOM 550 C CA . ASP A 1 74 ? -2.475 7.102 36.188 1.00 82.56 74 ASP A CA 1
ATOM 551 C C . ASP A 1 74 ? -2.030 5.817 36.906 1.00 82.56 74 ASP A C 1
ATOM 553 O O . ASP A 1 74 ? -2.851 5.043 37.392 1.00 82.56 74 ASP A O 1
ATOM 557 N N . THR A 1 75 ? -0.714 5.614 37.039 1.00 73.81 75 THR A N 1
ATOM 558 C CA . THR A 1 75 ? -0.115 4.442 37.715 1.00 73.81 75 THR A CA 1
ATOM 559 C C . THR A 1 75 ? -0.535 4.301 39.186 1.00 73.81 75 THR A C 1
ATOM 561 O O . THR A 1 75 ? -0.481 3.207 39.741 1.00 73.81 75 THR A O 1
ATOM 564 N N . SER A 1 76 ? -0.928 5.397 39.843 1.00 69.69 76 SER A N 1
ATOM 565 C CA . SER A 1 76 ? -1.348 5.410 41.252 1.00 69.69 76 SER A CA 1
ATOM 566 C C . SER A 1 76 ? -2.833 5.104 41.459 1.00 69.69 76 SER A C 1
ATOM 568 O O . SER A 1 76 ? -3.257 4.899 42.599 1.00 69.69 76 SER A O 1
ATOM 570 N N . ALA A 1 77 ? -3.634 5.078 40.392 1.00 63.41 77 ALA A N 1
ATOM 571 C CA . ALA A 1 77 ? -5.044 4.747 40.488 1.00 63.41 77 ALA A CA 1
ATOM 572 C C . ALA A 1 77 ? -5.199 3.233 40.704 1.00 63.41 77 ALA A C 1
ATOM 574 O O . ALA A 1 77 ? -4.844 2.423 39.854 1.00 63.41 77 ALA A O 1
ATOM 575 N N . ALA A 1 78 ? -5.748 2.845 41.858 1.00 66.94 78 ALA A N 1
ATOM 576 C CA . ALA A 1 78 ? -5.935 1.444 42.253 1.00 66.94 78 ALA A CA 1
ATOM 577 C C . ALA A 1 78 ? -6.902 0.657 41.339 1.00 66.94 78 ALA A C 1
ATOM 579 O O . ALA A 1 78 ? -6.942 -0.571 41.387 1.00 66.94 78 ALA A O 1
ATOM 580 N N . SER A 1 79 ? -7.673 1.356 40.505 1.00 65.50 79 SER A N 1
ATOM 581 C CA . SER A 1 79 ? -8.570 0.792 39.500 1.00 65.50 79 SER A CA 1
ATOM 582 C C . SER A 1 79 ? -8.370 1.550 38.183 1.00 65.50 79 SER A C 1
ATOM 584 O O . SER A 1 79 ? -8.609 2.760 38.166 1.00 65.50 79 SER A O 1
ATOM 586 N N . PRO A 1 80 ? -7.960 0.884 37.085 1.00 72.75 80 PRO A N 1
ATOM 587 C CA . PRO A 1 80 ? -7.741 1.571 35.814 1.00 72.75 80 PRO A CA 1
ATOM 588 C C . PRO A 1 80 ? -9.055 2.070 35.206 1.00 72.75 80 PRO A C 1
ATOM 590 O O . PRO A 1 80 ? -9.058 3.088 34.525 1.00 72.75 80 PRO A O 1
ATOM 593 N N . GLN A 1 81 ? -10.169 1.382 35.477 1.00 81.19 81 GLN A N 1
ATOM 594 C CA . GLN A 1 81 ? -11.491 1.690 34.932 1.00 81.19 81 GLN A CA 1
ATOM 595 C C . GLN A 1 81 ? -12.160 2.810 35.731 1.00 81.19 81 GLN A C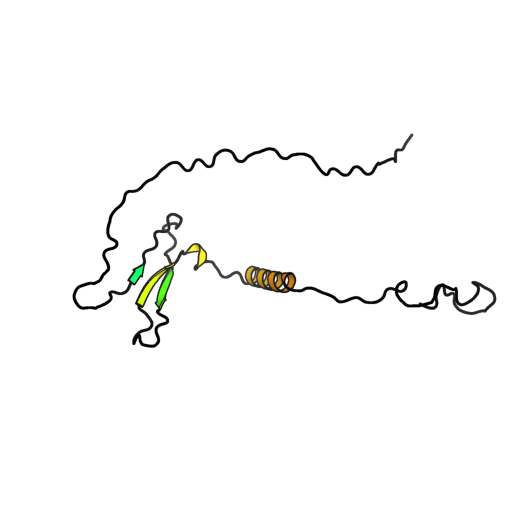 1
ATOM 597 O O . GLN A 1 81 ? -12.404 2.682 36.930 1.00 81.19 81 GLN A O 1
ATOM 602 N N . VAL A 1 82 ? -12.473 3.906 35.045 1.00 83.75 82 VAL A N 1
ATOM 603 C CA . VAL A 1 82 ? -13.086 5.111 35.619 1.00 83.75 82 VAL A CA 1
ATOM 604 C C . VAL A 1 82 ? -14.550 5.255 35.224 1.00 83.75 82 VAL A C 1
ATOM 606 O O . VAL A 1 82 ? -15.331 5.847 35.968 1.00 83.75 82 VAL A O 1
ATOM 609 N N . GLY A 1 83 ? -14.941 4.737 34.062 1.00 86.69 83 GLY A N 1
ATOM 610 C CA . GLY A 1 83 ? -16.289 4.930 33.540 1.00 86.69 83 GLY A CA 1
ATOM 611 C C . GLY A 1 83 ? -16.606 4.063 32.332 1.00 86.69 83 GLY A C 1
ATOM 612 O O . GLY A 1 83 ? -15.815 3.204 31.951 1.00 86.69 83 GLY A O 1
ATOM 613 N N . LEU A 1 84 ? -17.767 4.306 31.736 1.00 89.25 84 LEU A N 1
ATOM 614 C CA . LEU A 1 84 ? -18.298 3.585 30.586 1.00 89.25 84 LEU A CA 1
ATOM 615 C C . LEU A 1 84 ? -18.771 4.600 29.536 1.00 89.25 84 LEU A C 1
ATOM 617 O O . LEU A 1 84 ? -19.342 5.634 29.873 1.00 89.25 84 LEU A O 1
ATOM 621 N N . MET A 1 85 ? -18.494 4.334 28.264 1.00 89.25 85 MET A N 1
ATOM 622 C CA . MET A 1 85 ? -18.814 5.224 27.148 1.00 89.25 85 MET A CA 1
ATOM 623 C C . MET A 1 85 ? -19.622 4.498 26.084 1.00 89.25 85 MET A C 1
ATOM 625 O O . MET A 1 85 ? -19.268 3.382 25.692 1.00 89.25 85 MET A O 1
ATOM 629 N N . HIS A 1 86 ? -20.654 5.161 25.568 1.00 89.56 86 HIS A N 1
ATOM 630 C CA . HIS A 1 86 ? -21.382 4.695 24.395 1.00 89.56 86 HIS A CA 1
ATOM 631 C C . HIS A 1 86 ? -20.649 5.093 23.103 1.00 89.56 86 HIS A C 1
ATOM 633 O O . HIS A 1 86 ? -20.284 6.244 22.893 1.00 89.56 86 HIS A O 1
ATOM 639 N N . LEU A 1 87 ? -20.436 4.119 22.222 1.00 88.38 87 LEU A N 1
ATOM 640 C CA . LEU A 1 87 ? -19.752 4.229 20.940 1.00 88.38 87 LEU A CA 1
ATOM 641 C C . LEU A 1 87 ? -20.748 4.156 19.784 1.00 88.38 87 LEU A C 1
ATOM 643 O O . LEU A 1 87 ? -21.683 3.346 19.791 1.00 88.38 87 LEU A O 1
ATOM 647 N N . HIS A 1 88 ? -20.471 4.930 18.733 1.00 88.31 88 HIS A N 1
ATOM 648 C CA . HIS A 1 88 ? -21.300 4.954 17.534 1.00 88.31 88 HIS A CA 1
ATOM 649 C C . HIS A 1 88 ? -21.402 3.558 16.879 1.00 88.31 88 HIS A C 1
ATOM 651 O O . HIS A 1 88 ? -20.384 2.996 16.443 1.00 88.31 88 HIS A O 1
ATOM 657 N N . PRO A 1 89 ? -22.614 2.995 16.731 1.00 87.25 89 PRO A N 1
ATOM 658 C CA . PRO A 1 89 ? -22.809 1.630 16.266 1.00 87.25 89 PRO A CA 1
ATOM 659 C C . PRO A 1 89 ? -22.361 1.398 14.821 1.00 87.25 89 PRO A C 1
ATOM 661 O O . PRO A 1 89 ? -21.891 0.309 14.508 1.00 87.25 89 PRO A O 1
ATOM 664 N N . GLN A 1 90 ? -22.456 2.391 13.929 1.00 87.69 90 GLN A N 1
ATOM 665 C CA . GLN A 1 90 ? -22.056 2.187 12.527 1.00 87.69 90 GLN A CA 1
ATOM 666 C C . GLN A 1 90 ? -20.537 2.206 12.324 1.00 87.69 90 GLN A C 1
ATOM 668 O O . GLN A 1 90 ? -20.054 1.616 11.365 1.00 87.69 90 GLN A O 1
ATOM 673 N N . VAL A 1 91 ? -19.781 2.880 13.199 1.00 89.31 91 VAL A N 1
ATOM 674 C CA . VAL A 1 91 ? -18.315 2.985 13.072 1.00 89.31 91 VAL A CA 1
ATOM 675 C C . VAL A 1 91 ? -17.658 1.804 13.776 1.00 89.31 91 VAL A C 1
ATOM 677 O O . VAL A 1 91 ? -16.862 1.085 13.179 1.00 89.31 91 VAL A O 1
ATOM 680 N N . PHE A 1 92 ? -18.040 1.567 15.032 1.00 90.81 92 PHE A N 1
ATOM 681 C CA . PHE A 1 92 ? -17.425 0.545 15.880 1.00 90.81 92 PHE A CA 1
ATOM 682 C C . PHE A 1 92 ? -18.126 -0.818 15.806 1.00 90.81 92 PHE A C 1
ATOM 684 O O . PHE A 1 92 ? -17.556 -1.824 16.217 1.00 90.81 92 PHE A O 1
ATOM 691 N N . GLY A 1 93 ? -19.353 -0.876 15.280 1.00 89.25 93 GLY A N 1
ATOM 692 C CA . GLY A 1 93 ? -20.118 -2.108 15.066 1.00 89.25 93 GLY A CA 1
ATOM 693 C C . GLY A 1 93 ? -20.194 -2.557 13.605 1.00 89.25 93 GLY A C 1
ATOM 694 O O . GLY A 1 93 ? -20.988 -3.445 13.293 1.00 89.25 93 GLY A O 1
ATOM 695 N N . ALA A 1 94 ? -19.405 -1.955 12.708 1.00 90.00 94 ALA A N 1
ATOM 696 C CA . ALA A 1 94 ? -19.338 -2.363 11.310 1.00 90.00 94 ALA A CA 1
ATOM 697 C C . ALA A 1 94 ? -18.834 -3.809 11.166 1.00 90.00 94 ALA A C 1
ATOM 699 O O . ALA A 1 94 ? -17.950 -4.256 11.899 1.00 90.00 94 ALA A O 1
ATOM 700 N N . PHE A 1 95 ? -19.362 -4.537 10.178 1.00 92.88 95 PHE A N 1
ATOM 701 C CA . PHE A 1 95 ? -18.863 -5.874 9.863 1.00 92.88 95 PHE A CA 1
ATOM 702 C C . PHE A 1 95 ? -17.401 -5.795 9.381 1.00 92.88 95 PHE A C 1
ATOM 704 O O . PHE A 1 95 ? -17.119 -5.038 8.443 1.00 92.88 95 PHE A O 1
ATOM 711 N N . PRO A 1 96 ? -16.463 -6.560 9.974 1.00 93.81 96 PRO A N 1
ATOM 712 C CA . PRO A 1 96 ? -15.050 -6.463 9.630 1.00 93.81 96 PRO A CA 1
ATOM 713 C C . PRO A 1 96 ? -14.791 -7.032 8.231 1.00 93.81 96 PRO A C 1
ATOM 715 O O . PRO A 1 96 ? -14.767 -8.243 8.016 1.00 93.81 96 PRO A O 1
ATOM 718 N N . ARG A 1 97 ? -14.567 -6.141 7.261 1.00 97.00 97 ARG A N 1
ATOM 719 C CA . ARG A 1 97 ? -14.217 -6.503 5.882 1.00 97.00 97 ARG A CA 1
ATOM 720 C C . ARG A 1 97 ? -12.703 -6.605 5.717 1.00 97.00 97 ARG A C 1
ATOM 722 O O . ARG A 1 97 ? -12.028 -5.595 5.519 1.00 97.00 97 ARG A O 1
ATOM 729 N N . LEU A 1 98 ? -12.186 -7.831 5.778 1.00 97.38 98 LEU A N 1
ATOM 730 C CA . LEU A 1 98 ? -10.747 -8.115 5.695 1.00 97.38 98 LEU A CA 1
ATOM 731 C C . LEU A 1 98 ? -10.121 -7.633 4.379 1.00 97.38 98 LEU A C 1
ATOM 733 O O . LEU A 1 98 ? -9.005 -7.122 4.395 1.00 97.38 98 LEU A O 1
ATOM 737 N N . ASP A 1 99 ? -10.856 -7.719 3.272 1.00 97.81 99 ASP A N 1
ATOM 738 C CA . ASP A 1 99 ? -10.410 -7.300 1.938 1.00 97.81 99 ASP A CA 1
ATOM 739 C C . ASP A 1 99 ? -10.034 -5.808 1.920 1.00 97.81 99 ASP A C 1
ATOM 741 O O . ASP A 1 99 ? -8.941 -5.433 1.505 1.00 97.81 99 ASP A O 1
ATOM 745 N N . ILE A 1 100 ? -10.905 -4.953 2.471 1.00 97.56 100 ILE A N 1
ATOM 746 C CA . ILE A 1 100 ? -10.692 -3.497 2.520 1.00 97.56 100 ILE A CA 1
ATOM 747 C C . ILE A 1 100 ? -9.527 -3.145 3.451 1.00 97.56 100 ILE A C 1
ATOM 749 O O . ILE A 1 100 ? -8.748 -2.233 3.167 1.00 97.56 100 ILE A O 1
ATOM 753 N N . ILE A 1 101 ? -9.397 -3.853 4.575 1.00 97.75 101 ILE A N 1
ATOM 754 C CA . ILE A 1 101 ? -8.286 -3.651 5.512 1.00 97.75 101 ILE A CA 1
ATOM 755 C C . ILE A 1 101 ? -6.963 -4.008 4.827 1.00 97.75 101 ILE A C 1
ATOM 757 O O . ILE A 1 101 ? -6.011 -3.229 4.883 1.00 97.75 101 ILE A O 1
ATOM 761 N N . HIS A 1 102 ? -6.912 -5.150 4.140 1.00 98.25 102 HIS A N 1
ATOM 762 C CA . HIS A 1 102 ? -5.741 -5.581 3.386 1.00 98.25 102 HIS A CA 1
ATOM 763 C C . HIS A 1 102 ? -5.356 -4.561 2.306 1.00 98.25 102 HIS A C 1
ATOM 765 O O . HIS A 1 102 ? -4.197 -4.142 2.248 1.00 98.25 102 HIS A O 1
ATOM 771 N N . ASP A 1 103 ? -6.317 -4.109 1.500 1.00 98.38 103 ASP A N 1
ATOM 772 C CA . ASP A 1 103 ? -6.069 -3.151 0.422 1.00 98.38 103 ASP A CA 1
ATOM 773 C C . ASP A 1 103 ? -5.539 -1.815 0.951 1.00 98.38 103 ASP A C 1
ATOM 775 O O . ASP A 1 103 ? -4.568 -1.280 0.410 1.00 98.38 103 ASP A O 1
ATOM 779 N N . ASN A 1 104 ? -6.096 -1.314 2.059 1.00 98.00 104 ASN A N 1
ATOM 780 C CA . ASN A 1 104 ? -5.602 -0.107 2.724 1.00 98.00 104 ASN A CA 1
ATOM 781 C C . ASN A 1 104 ? -4.167 -0.272 3.233 1.00 98.00 104 ASN A C 1
ATOM 783 O O . ASN A 1 104 ? -3.335 0.611 3.023 1.00 98.00 104 ASN A O 1
ATOM 787 N N . VAL A 1 105 ? -3.845 -1.405 3.861 1.00 97.56 105 VAL A N 1
ATOM 788 C CA . VAL A 1 105 ? -2.485 -1.678 4.352 1.00 97.56 105 VAL A CA 1
ATOM 789 C C . VAL A 1 105 ? -1.493 -1.760 3.192 1.00 97.56 105 VAL A C 1
ATOM 791 O O . VAL A 1 105 ? -0.398 -1.198 3.265 1.00 97.56 105 VAL A O 1
ATOM 794 N N . VAL A 1 106 ? -1.860 -2.431 2.099 1.00 98.00 106 VAL A N 1
ATOM 795 C CA . VAL A 1 106 ? -1.030 -2.505 0.889 1.00 98.00 106 VAL A CA 1
ATOM 796 C C . VAL A 1 106 ? -0.842 -1.120 0.273 1.00 98.00 106 VAL A C 1
ATOM 798 O O . VAL A 1 106 ? 0.276 -0.783 -0.122 1.00 98.00 106 VAL A O 1
ATOM 801 N N . TRP A 1 107 ? -1.899 -0.309 0.211 1.00 98.12 107 TRP A N 1
ATOM 802 C CA . TRP A 1 107 ? -1.837 1.058 -0.295 1.00 98.12 107 TRP A CA 1
ATOM 803 C C . TRP A 1 107 ? -0.902 1.932 0.548 1.00 98.12 107 TRP A C 1
ATOM 805 O O . TRP A 1 107 ? 0.023 2.520 -0.009 1.00 98.12 107 TRP A O 1
ATOM 815 N N . GLN A 1 108 ? -1.050 1.937 1.876 1.00 97.88 108 GLN A N 1
ATOM 816 C CA . GLN A 1 108 ? -0.179 2.696 2.783 1.00 97.88 108 GLN A CA 1
ATOM 817 C C . GLN A 1 108 ? 1.288 2.265 2.656 1.00 97.88 108 GLN A C 1
ATOM 819 O O . GLN A 1 108 ? 2.180 3.103 2.543 1.00 97.88 108 GLN A O 1
ATOM 824 N N . ARG A 1 109 ? 1.560 0.954 2.596 1.00 97.12 109 ARG A N 1
ATOM 825 C CA . ARG A 1 109 ? 2.927 0.439 2.400 1.00 97.12 109 ARG A CA 1
ATOM 826 C C . ARG A 1 109 ? 3.533 0.902 1.078 1.00 97.12 109 ARG A C 1
ATOM 828 O O . ARG A 1 109 ? 4.709 1.248 1.040 1.00 97.12 109 ARG A O 1
ATOM 835 N N . LYS A 1 110 ? 2.740 0.921 0.003 1.00 96.62 110 LYS A N 1
ATOM 836 C CA . LYS A 1 110 ? 3.187 1.381 -1.318 1.00 96.62 110 LYS A CA 1
ATOM 837 C C . LYS A 1 110 ? 3.362 2.897 -1.379 1.00 96.62 110 LYS A C 1
ATOM 839 O O . LYS A 1 110 ? 4.320 3.336 -2.001 1.00 96.62 110 LYS A O 1
ATOM 844 N N . MET A 1 111 ? 2.494 3.682 -0.732 1.00 96.75 111 MET A N 1
ATOM 845 C CA . MET A 1 111 ? 2.587 5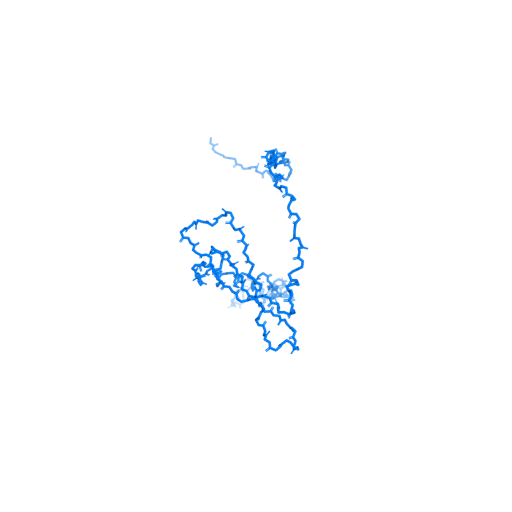.149 -0.746 1.00 96.75 111 MET A CA 1
ATOM 846 C C . MET A 1 111 ? 3.864 5.641 -0.057 1.00 96.75 111 MET A C 1
ATOM 848 O O . MET A 1 111 ? 4.470 6.612 -0.496 1.00 96.75 111 MET A O 1
ATOM 852 N N . CYS A 1 112 ? 4.281 4.956 1.010 1.00 95.56 112 CYS A N 1
ATOM 853 C CA . CYS A 1 112 ? 5.485 5.303 1.758 1.00 95.56 112 CYS A CA 1
ATOM 854 C C . CYS A 1 112 ? 6.772 4.809 1.081 1.00 95.56 112 CYS A C 1
ATOM 856 O O . CYS A 1 112 ? 7.866 5.182 1.499 1.00 95.56 112 CYS A O 1
ATOM 858 N N . MET A 1 113 ? 6.668 3.949 0.063 1.00 95.38 113 MET A N 1
ATOM 859 C CA . MET A 1 113 ? 7.829 3.350 -0.581 1.00 95.38 113 MET A CA 1
ATOM 860 C C . MET A 1 113 ? 8.327 4.223 -1.736 1.00 95.38 113 MET A C 1
ATOM 862 O O . MET A 1 113 ? 7.620 4.446 -2.715 1.00 95.38 113 MET A O 1
ATOM 866 N N . VAL A 1 114 ? 9.589 4.647 -1.659 1.00 95.81 114 VAL A N 1
ATOM 867 C CA . VAL A 1 114 ? 10.293 5.326 -2.755 1.00 95.81 114 VAL A CA 1
ATOM 868 C C . VAL A 1 114 ? 11.307 4.356 -3.353 1.00 95.81 114 VAL A C 1
ATOM 870 O O . VAL A 1 114 ? 12.233 3.922 -2.670 1.00 95.81 114 VAL A O 1
ATOM 873 N N . ASN A 1 115 ? 11.123 3.984 -4.622 1.00 94.38 115 ASN A N 1
ATOM 874 C CA . ASN A 1 115 ? 12.029 3.066 -5.309 1.00 94.38 115 ASN A CA 1
ATOM 875 C C . ASN A 1 115 ? 13.116 3.833 -6.075 1.00 94.38 115 ASN A C 1
ATOM 877 O O . ASN A 1 115 ? 12.826 4.498 -7.067 1.00 94.38 115 ASN A O 1
ATOM 881 N N . THR A 1 116 ? 14.367 3.686 -5.640 1.00 95.56 116 THR A N 1
ATOM 882 C CA . THR A 1 116 ? 15.555 4.293 -6.273 1.00 95.56 116 THR A CA 1
ATOM 883 C C . THR A 1 116 ? 16.328 3.286 -7.138 1.00 95.56 116 THR A C 1
ATOM 885 O O . THR A 1 116 ? 17.463 3.536 -7.539 1.00 95.56 116 THR A O 1
ATOM 888 N N . ALA A 1 117 ? 15.750 2.118 -7.428 1.00 95.94 117 ALA A N 1
ATOM 889 C CA . ALA A 1 117 ? 16.393 1.127 -8.278 1.00 95.94 117 ALA A CA 1
ATOM 890 C C . ALA A 1 117 ? 16.523 1.650 -9.719 1.00 95.94 117 ALA A C 1
ATOM 892 O O . ALA A 1 117 ? 15.534 1.924 -10.396 1.00 95.94 117 ALA A O 1
ATOM 893 N N . HIS A 1 118 ? 17.760 1.737 -10.204 1.00 96.31 118 HIS A N 1
ATOM 894 C CA . HIS A 1 118 ? 18.091 2.080 -11.584 1.00 96.31 118 HIS A CA 1
ATOM 895 C C . HIS A 1 118 ? 19.133 1.093 -12.111 1.00 96.31 118 HIS A C 1
ATOM 897 O O . HIS A 1 118 ? 20.086 0.741 -11.417 1.00 96.31 118 HIS A O 1
ATOM 903 N N . THR A 1 119 ? 18.930 0.607 -13.335 1.00 96.25 119 THR A N 1
ATOM 904 C CA . THR A 1 119 ? 19.884 -0.252 -14.048 1.00 96.25 119 THR A CA 1
ATOM 905 C C . THR A 1 119 ? 20.269 0.434 -15.345 1.00 96.25 119 THR A C 1
ATOM 907 O O . THR A 1 119 ? 19.406 0.971 -16.037 1.00 96.25 119 THR A O 1
ATOM 910 N N . LYS A 1 120 ? 21.559 0.388 -15.692 1.00 97.00 120 LYS A N 1
ATOM 911 C CA . LYS A 1 120 ? 22.065 1.078 -16.878 1.00 97.00 120 LYS A CA 1
ATOM 912 C C . LYS A 1 120 ? 21.464 0.504 -18.155 1.00 97.00 120 LYS A C 1
ATOM 914 O O . LYS A 1 120 ? 21.630 -0.683 -18.438 1.00 97.00 120 LYS A O 1
ATOM 919 N N . SER A 1 121 ? 20.833 1.355 -18.958 1.00 95.12 121 SER A N 1
ATOM 920 C CA . SER A 1 121 ? 20.432 0.978 -20.316 1.00 95.12 121 SER A CA 1
ATOM 921 C C . SER A 1 121 ? 21.665 0.815 -21.216 1.00 95.12 121 SER A C 1
ATOM 923 O O . SER A 1 121 ? 22.741 1.342 -20.925 1.00 95.12 121 SER A O 1
ATOM 925 N N . ARG A 1 122 ? 21.528 0.133 -22.362 1.00 92.69 122 ARG A N 1
ATOM 926 C CA . ARG A 1 122 ? 22.641 -0.046 -23.320 1.00 92.69 122 ARG A CA 1
ATOM 927 C C . ARG A 1 122 ? 23.301 1.267 -23.773 1.00 92.69 122 ARG A C 1
ATOM 929 O O . ARG A 1 122 ? 24.451 1.236 -24.192 1.00 92.69 122 ARG A O 1
ATOM 936 N N . ALA A 1 123 ? 22.578 2.389 -23.699 1.00 92.25 123 ALA A N 1
ATOM 937 C CA . ALA A 1 123 ? 23.067 3.722 -24.053 1.00 92.25 123 ALA A CA 1
ATOM 938 C C . ALA A 1 123 ? 23.817 4.422 -22.903 1.00 92.25 123 ALA A C 1
ATOM 940 O O . ALA A 1 123 ? 24.698 5.237 -23.152 1.00 92.25 123 ALA A O 1
ATOM 941 N N . GLU A 1 124 ? 23.493 4.098 -21.651 1.00 95.62 124 GLU A N 1
ATOM 942 C CA . GLU A 1 124 ? 24.151 4.647 -20.456 1.00 95.62 124 GLU A CA 1
ATOM 943 C C . GLU A 1 124 ? 25.452 3.902 -20.116 1.00 95.62 124 GLU A C 1
ATOM 945 O O . GLU A 1 124 ? 26.306 4.392 -19.371 1.00 95.62 124 GLU A O 1
ATOM 950 N N . VAL A 1 125 ? 25.618 2.687 -20.645 1.00 95.50 125 VAL A N 1
ATOM 951 C CA . VAL A 1 125 ? 26.841 1.899 -20.489 1.00 95.50 125 VAL A CA 1
ATOM 952 C C . VAL A 1 125 ? 27.975 2.530 -21.301 1.00 95.50 125 VAL A C 1
ATOM 954 O O . VAL A 1 125 ? 27.863 2.749 -22.503 1.00 95.50 125 VAL A O 1
ATOM 957 N N . ARG A 1 126 ? 29.116 2.782 -20.649 1.00 93.56 126 ARG A N 1
ATOM 958 C CA . ARG A 1 126 ? 30.281 3.418 -21.280 1.00 93.56 126 ARG A CA 1
ATOM 959 C C . ARG A 1 126 ? 30.806 2.599 -22.473 1.00 93.56 126 ARG A C 1
ATOM 961 O O . ARG A 1 126 ? 31.165 1.424 -22.330 1.00 93.56 126 ARG A O 1
ATOM 968 N N . GLY A 1 127 ? 30.949 3.275 -23.615 1.00 93.56 127 GLY A N 1
ATOM 969 C CA . GLY A 1 127 ? 31.531 2.740 -24.851 1.00 93.56 127 GLY A CA 1
ATOM 970 C C . GLY A 1 127 ? 30.500 2.130 -25.809 1.00 93.56 127 GLY A C 1
ATOM 971 O O . GLY A 1 127 ? 29.304 2.320 -25.658 1.00 93.56 127 GLY A O 1
ATOM 972 N N . GLY A 1 128 ? 30.965 1.403 -26.831 1.00 92.00 128 GLY A N 1
ATOM 973 C CA . GLY A 1 128 ? 30.090 0.655 -27.750 1.00 92.00 128 GLY A CA 1
ATOM 974 C C . GLY A 1 128 ? 29.431 1.450 -28.885 1.00 92.00 128 GLY A C 1
ATOM 975 O O . GLY A 1 128 ? 28.619 0.892 -29.612 1.00 92.00 128 GLY A O 1
ATOM 976 N N . GLY A 1 129 ? 29.812 2.714 -29.098 1.00 92.75 129 GLY A N 1
ATOM 977 C CA . GLY A 1 129 ? 29.295 3.522 -30.214 1.00 92.75 129 GLY A CA 1
ATOM 978 C C . GLY A 1 129 ? 29.818 3.112 -31.598 1.00 92.75 129 GLY A C 1
ATOM 979 O O . GLY A 1 129 ? 29.174 3.379 -32.609 1.00 92.75 129 GLY A O 1
ATOM 980 N N . ARG A 1 130 ? 30.973 2.436 -31.667 1.00 93.50 130 ARG A N 1
ATOM 981 C CA . ARG A 1 130 ? 31.540 1.939 -32.928 1.00 93.50 130 ARG A CA 1
ATOM 982 C C . ARG A 1 130 ? 31.079 0.509 -33.188 1.00 93.50 130 ARG A C 1
ATOM 984 O O . ARG A 1 130 ? 31.219 -0.360 -32.328 1.00 93.50 130 ARG A O 1
ATOM 991 N N . LYS A 1 131 ? 30.614 0.257 -34.412 1.00 94.88 131 LYS A N 1
ATOM 992 C CA . LYS A 1 131 ? 30.271 -1.088 -34.873 1.00 94.88 131 LYS A CA 1
ATOM 993 C C . LYS A 1 131 ? 31.494 -2.024 -34.769 1.00 94.88 131 LYS A C 1
ATOM 995 O O . LYS A 1 131 ? 32.549 -1.655 -35.288 1.00 94.88 131 LYS A O 1
ATOM 1000 N N . PRO A 1 132 ? 31.369 -3.221 -34.163 1.00 94.75 132 PRO A N 1
ATOM 1001 C CA . PRO A 1 132 ? 32.512 -4.111 -33.930 1.00 94.75 132 PRO A CA 1
ATOM 1002 C C . PRO A 1 132 ? 33.202 -4.600 -35.210 1.00 94.75 132 PRO A C 1
ATOM 1004 O O . PRO A 1 132 ? 34.425 -4.697 -35.259 1.00 94.75 132 PRO A O 1
ATOM 1007 N N . TRP A 1 133 ? 32.421 -4.899 -36.252 1.00 95.62 133 TRP A N 1
ATOM 1008 C CA . TRP A 1 133 ? 32.916 -5.348 -37.555 1.00 95.62 133 TRP A CA 1
ATOM 1009 C C . TRP A 1 133 ? 31.958 -4.982 -38.698 1.00 95.62 133 TRP A C 1
ATOM 1011 O O . TRP A 1 133 ? 30.772 -4.717 -38.456 1.00 95.62 133 TRP A O 1
ATOM 1021 N N . PRO A 1 134 ? 32.446 -4.941 -39.955 1.00 94.88 134 PRO A N 1
ATOM 1022 C CA . PRO A 1 134 ? 31.602 -4.701 -41.121 1.00 94.88 134 PRO A CA 1
ATOM 1023 C C . PRO A 1 134 ? 30.477 -5.736 -41.244 1.00 94.88 134 PRO A C 1
ATOM 1025 O O . PRO A 1 134 ? 30.566 -6.866 -40.773 1.00 94.88 134 PRO A O 1
ATOM 1028 N N . GLN A 1 135 ? 29.386 -5.342 -41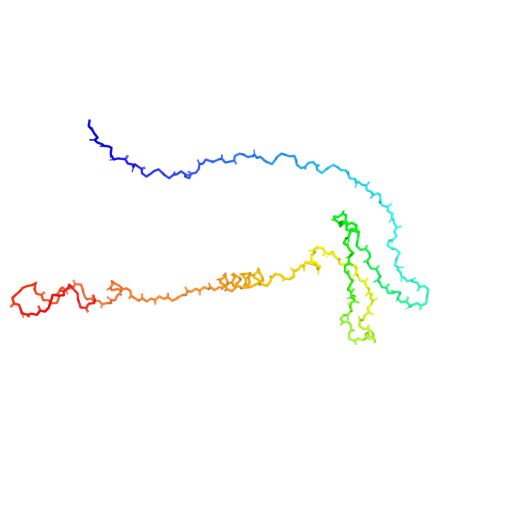.905 1.00 96.06 135 GLN A N 1
ATOM 1029 C CA . GLN A 1 135 ? 28.162 -6.151 -41.997 1.00 96.06 135 GLN A CA 1
ATOM 1030 C C . GLN A 1 135 ? 28.349 -7.489 -42.739 1.00 96.06 135 GLN A C 1
ATOM 1032 O O . GLN A 1 135 ? 27.545 -8.406 -42.563 1.00 96.06 135 GLN A O 1
ATOM 1037 N N . LYS A 1 136 ? 29.361 -7.581 -43.608 1.00 95.81 136 LYS A N 1
ATOM 1038 C CA . LYS A 1 136 ? 29.658 -8.724 -44.481 1.00 95.81 136 LYS A CA 1
ATOM 1039 C C . LYS A 1 136 ? 31.180 -8.894 -44.602 1.00 95.81 136 LYS A C 1
ATOM 1041 O O . LYS A 1 136 ? 31.922 -7.977 -44.266 1.00 95.81 136 LYS A O 1
ATOM 1046 N N . GLY A 1 137 ? 31.622 -10.058 -45.081 1.00 95.75 137 GLY A N 1
ATOM 1047 C CA . GLY A 1 137 ? 33.032 -10.363 -45.376 1.00 95.75 137 GLY A CA 1
ATOM 1048 C C . GLY A 1 137 ? 33.770 -11.155 -44.293 1.00 95.75 137 GLY A C 1
ATOM 1049 O O . GLY A 1 137 ? 34.710 -11.867 -44.608 1.00 95.75 137 GLY A O 1
ATOM 1050 N N . MET A 1 138 ? 33.314 -11.108 -43.036 1.00 92.31 138 MET A N 1
ATOM 1051 C CA . MET A 1 138 ? 34.024 -11.734 -41.906 1.00 92.31 138 MET A CA 1
ATOM 1052 C C . MET A 1 138 ? 33.527 -13.134 -41.502 1.00 92.31 138 MET A C 1
ATOM 1054 O O . MET A 1 138 ? 34.078 -13.714 -40.573 1.00 92.31 138 MET A O 1
ATOM 1058 N N . GLY A 1 139 ? 32.449 -13.652 -42.103 1.00 95.75 139 GLY A N 1
ATOM 1059 C CA . GLY A 1 139 ? 31.860 -14.961 -41.753 1.00 95.75 139 GLY A CA 1
ATOM 1060 C C . GLY A 1 139 ? 31.270 -15.082 -40.333 1.00 95.75 139 GLY A C 1
ATOM 1061 O O . GLY A 1 139 ? 30.787 -16.144 -39.960 1.00 95.75 139 GLY A O 1
ATOM 1062 N N . ARG A 1 140 ? 31.292 -14.006 -39.535 1.00 95.50 140 ARG A N 1
ATOM 1063 C CA . ARG A 1 140 ? 30.760 -13.939 -38.162 1.00 95.50 140 ARG A CA 1
ATOM 1064 C C . ARG A 1 140 ? 29.298 -13.479 -38.117 1.00 95.50 140 ARG A C 1
ATOM 1066 O O . ARG A 1 140 ? 28.809 -12.847 -39.054 1.00 95.50 140 ARG A O 1
ATOM 1073 N N . SER A 1 141 ? 28.633 -13.725 -36.981 1.00 95.31 141 SER A N 1
ATOM 1074 C CA . SER A 1 141 ? 27.303 -13.166 -36.682 1.00 95.31 141 SER A CA 1
ATOM 1075 C C . SER A 1 141 ? 27.303 -11.632 -36.738 1.00 95.31 141 SER A C 1
ATOM 1077 O O . SER A 1 141 ? 28.331 -10.983 -36.543 1.00 95.31 141 SER A O 1
ATOM 1079 N N . ARG A 1 142 ? 26.149 -11.027 -37.027 1.00 95.50 142 ARG A N 1
ATOM 1080 C CA . ARG A 1 142 ? 26.005 -9.575 -37.198 1.00 95.50 142 ARG A CA 1
ATOM 1081 C C . ARG A 1 142 ? 25.733 -8.907 -35.853 1.00 95.50 142 ARG A C 1
ATOM 1083 O O . ARG A 1 142 ? 24.720 -9.191 -35.226 1.00 95.50 142 ARG A O 1
ATOM 1090 N N . HIS A 1 143 ? 26.571 -7.944 -35.474 1.00 95.38 143 HIS A N 1
ATOM 1091 C CA . HIS A 1 143 ? 26.344 -7.109 -34.293 1.00 95.38 143 HIS A CA 1
ATOM 1092 C C . HIS A 1 143 ? 26.406 -5.617 -34.632 1.00 95.38 143 HIS A C 1
ATOM 1094 O O . HIS A 1 143 ? 27.211 -5.176 -35.455 1.00 95.38 143 HIS A O 1
ATOM 1100 N N . GLY A 1 144 ? 25.516 -4.843 -34.005 1.00 94.19 144 GLY A N 1
ATOM 1101 C CA . GLY A 1 144 ? 25.461 -3.383 -34.135 1.00 94.19 144 GLY A CA 1
ATOM 1102 C C . GLY A 1 144 ? 26.300 -2.650 -33.086 1.00 94.19 144 GLY A C 1
ATOM 1103 O O . GLY A 1 144 ? 26.837 -1.588 -33.371 1.00 94.19 144 GLY A O 1
ATOM 1104 N N . SER A 1 145 ? 26.447 -3.243 -31.902 1.00 91.50 145 SER A N 1
ATOM 1105 C CA . SER A 1 145 ? 27.233 -2.741 -30.773 1.00 91.50 145 SER A CA 1
ATOM 1106 C C . SER A 1 145 ? 27.829 -3.930 -30.019 1.00 91.50 145 SER A C 1
ATOM 1108 O O . SER A 1 145 ? 27.358 -5.057 -30.165 1.00 91.50 145 SER A O 1
ATOM 1110 N N . ILE A 1 146 ? 28.849 -3.669 -29.204 1.00 91.50 146 ILE A N 1
ATOM 1111 C CA . ILE A 1 146 ? 29.360 -4.620 -28.204 1.00 91.50 146 ILE A CA 1
ATOM 1112 C C . ILE A 1 146 ? 28.447 -4.729 -26.965 1.00 91.50 146 ILE A C 1
ATOM 1114 O O . ILE A 1 146 ? 28.758 -5.498 -26.060 1.00 91.50 146 ILE A O 1
ATOM 1118 N N . ARG A 1 147 ? 27.382 -3.914 -26.900 1.00 90.12 147 ARG A N 1
ATOM 1119 C CA . ARG A 1 147 ? 26.383 -3.831 -25.824 1.00 90.12 147 ARG A CA 1
ATOM 1120 C C . ARG A 1 147 ? 24.960 -3.980 -26.359 1.00 90.12 147 ARG A C 1
ATOM 1122 O O . ARG A 1 147 ? 24.617 -3.308 -27.374 1.00 90.12 147 ARG A O 1
#

Secondary structure (DSSP, 8-state):
------------------------------------------TTS----EEE----TT--TTSPPEEEEEE---TT-S-SEEEEEEE-HHHHSS---HHHHHHHHHHHHHHT---------TTTSS---S-SS-SSSS-SPP-S---

InterPro domains:
  IPR002136 Large ribosomal subunit protein uL4 [PF00573] (86-147)
  IPR013005 Large ribosomal subunit protein uL4-like [PTHR10746] (55-147)
  IPR023574 Large ribosomal subunit protein uL4 domain superfamily [G3DSA:3.40.1370.1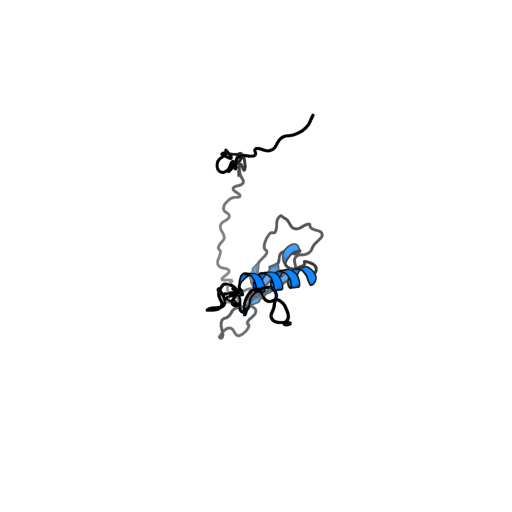0] (51-147)
  IPR023574 Large ribosomal subunit protein uL4 domain superfamily [SSF52166] (79-147)

Organism: Chionoecetes opilio (NCBI:txid41210)